Protein AF-A0A3M1FZX1-F1 (afdb_monomer_lite)

Secondary structure (DSSP, 8-state):
-------PPPPS---------EEEGGGTEEEETTEEEE----TT-EEETTT--TTS--EEES-----EEEE-HHHHTSPPP-SSEEEE--TT------TTSTT--

Sequence (105 aa):
MAMARGAAAAGPHEMGGWTAITVLGGQRRLIAGGLDIACAIGRGGLVDAAAKREGDGATPLGRFALRRVLARADRLGGLPASGLDVQAINAHDGWCDDPADAAYN

pLDDT: mean 82.86, std 20.62, range [27.41, 98.19]

Radius of gyration: 18.35 Å; chains: 1; bounding box: 32×63×38 Å

Structure (mmCIF, N/CA/C/O backbone):
data_AF-A0A3M1FZX1-F1
#
_entry.id   AF-A0A3M1FZX1-F1
#
loop_
_atom_site.group_PDB
_atom_site.id
_atom_site.type_symbol
_atom_site.label_atom_id
_atom_site.label_alt_id
_atom_site.label_comp_id
_atom_site.label_asym_id
_atom_site.label_entity_id
_atom_site.label_seq_id
_atom_site.pdbx_PDB_ins_code
_atom_site.Cartn_x
_atom_site.Cartn_y
_atom_site.Cartn_z
_atom_site.occupancy
_atom_site.B_iso_or_equiv
_atom_site.auth_seq_id
_atom_site.auth_comp_id
_atom_site.auth_asym_id
_atom_site.auth_atom_id
_atom_site.pdbx_PDB_model_num
ATOM 1 N N . MET A 1 1 ? 0.071 41.081 13.780 1.00 33.75 1 MET A N 1
ATOM 2 C CA . MET A 1 1 ? -1.136 41.234 12.936 1.00 33.75 1 MET A CA 1
ATOM 3 C C . MET A 1 1 ? -0.787 40.610 11.590 1.00 33.75 1 MET A C 1
ATOM 5 O O . MET A 1 1 ? 0.133 41.109 10.972 1.00 33.75 1 MET A O 1
ATOM 9 N N . ALA A 1 2 ? -1.292 39.467 11.132 1.00 28.97 2 ALA A N 1
ATOM 10 C CA . ALA A 1 2 ? -2.445 38.632 11.462 1.00 28.97 2 ALA A CA 1
ATOM 11 C C . ALA A 1 2 ? -2.025 37.154 11.231 1.00 28.97 2 ALA A C 1
ATOM 13 O O . ALA A 1 2 ? -1.318 36.869 10.274 1.00 28.97 2 ALA A O 1
ATOM 14 N N . MET A 1 3 ? -2.205 36.273 12.217 1.00 29.83 3 MET A N 1
ATOM 15 C CA . MET A 1 3 ? -3.304 35.294 12.357 1.00 29.83 3 MET A CA 1
ATOM 16 C C . MET A 1 3 ? -2.847 33.876 11.981 1.00 29.83 3 MET A C 1
ATOM 18 O O . MET A 1 3 ? -2.548 33.565 10.832 1.00 29.83 3 MET A O 1
ATOM 22 N N . ALA A 1 4 ? -2.800 33.035 13.012 1.00 37.22 4 ALA A N 1
ATOM 23 C CA . ALA A 1 4 ? -2.563 31.605 12.960 1.00 37.22 4 ALA A CA 1
ATOM 24 C C . ALA A 1 4 ? -3.635 30.888 12.126 1.00 37.22 4 ALA A C 1
ATOM 26 O O . ALA A 1 4 ? -4.816 31.230 12.195 1.00 37.22 4 ALA A O 1
ATOM 27 N N . ARG A 1 5 ? -3.243 29.833 11.408 1.00 37.56 5 ARG A N 1
ATOM 28 C CA . ARG A 1 5 ? -4.179 28.785 10.994 1.00 37.56 5 ARG A CA 1
ATOM 29 C C . ARG A 1 5 ? -4.026 27.622 11.961 1.00 37.56 5 ARG A C 1
ATOM 31 O O . ARG A 1 5 ? -3.051 26.882 11.896 1.00 37.56 5 ARG A O 1
ATOM 38 N N . GLY A 1 6 ? -4.973 27.525 12.890 1.00 27.41 6 GLY A N 1
ATOM 39 C CA . GLY A 1 6 ? -5.125 26.360 13.745 1.00 27.41 6 GLY A CA 1
ATOM 40 C C . GLY A 1 6 ? -5.436 25.138 12.888 1.00 27.41 6 GLY A C 1
ATOM 41 O O . GLY A 1 6 ? -6.383 25.154 12.102 1.00 27.41 6 GLY A O 1
ATOM 42 N N . ALA A 1 7 ? -4.634 24.088 13.036 1.00 42.34 7 ALA A N 1
ATOM 43 C CA . ALA A 1 7 ? -5.064 22.752 12.674 1.00 42.34 7 ALA A CA 1
ATOM 44 C C . ALA A 1 7 ? -6.153 22.368 13.680 1.00 42.34 7 ALA A C 1
ATOM 46 O O . ALA A 1 7 ? -5.874 22.190 14.866 1.00 42.34 7 ALA A O 1
ATOM 47 N N . ALA A 1 8 ? -7.405 22.332 13.230 1.00 40.59 8 ALA A N 1
ATOM 48 C CA . ALA A 1 8 ? -8.478 21.774 14.032 1.00 40.59 8 ALA A CA 1
ATOM 49 C C . ALA A 1 8 ? -8.140 20.303 14.310 1.00 40.59 8 ALA A C 1
ATOM 51 O O . ALA A 1 8 ? -7.886 19.534 13.382 1.00 40.59 8 ALA A O 1
ATOM 52 N N . ALA A 1 9 ? -8.103 19.929 15.588 1.00 37.88 9 ALA A N 1
ATOM 53 C CA . ALA A 1 9 ? -8.045 18.534 15.986 1.00 37.88 9 ALA A CA 1
ATOM 54 C C . ALA A 1 9 ? -9.316 17.845 15.470 1.00 37.88 9 ALA A C 1
ATOM 56 O O . ALA A 1 9 ? -10.425 18.236 15.836 1.00 37.88 9 ALA A O 1
ATOM 57 N N . ALA A 1 10 ? -9.153 16.859 14.587 1.00 41.12 10 ALA A N 1
ATOM 58 C CA . ALA A 1 10 ? -10.260 16.040 14.118 1.00 41.12 10 ALA A CA 1
ATOM 59 C C . ALA A 1 10 ? -10.853 15.277 15.313 1.00 41.12 10 ALA A C 1
ATOM 61 O O . ALA A 1 10 ? -10.141 14.556 16.015 1.00 41.12 10 ALA A O 1
ATOM 62 N N . GLY A 1 11 ? -12.146 15.486 15.565 1.00 34.09 11 GLY A N 1
ATOM 63 C CA . GLY A 1 11 ? -12.900 14.747 16.573 1.00 34.09 11 GLY A CA 1
ATOM 64 C C . GLY A 1 11 ? -13.059 13.265 16.201 1.00 34.09 11 GLY A C 1
ATOM 65 O O . GLY A 1 11 ? -12.848 12.883 15.046 1.00 34.09 11 GLY A O 1
ATOM 66 N N . PRO A 1 12 ? -13.421 12.406 17.167 1.00 43.69 12 PRO A N 1
ATOM 67 C CA . PRO A 1 12 ? -13.569 10.980 16.924 1.00 43.69 12 PRO A CA 1
ATOM 68 C C . PRO A 1 12 ? -14.794 10.691 16.037 1.00 43.69 12 PRO A C 1
ATOM 70 O O . PRO A 1 12 ? -15.928 10.947 16.422 1.00 43.69 12 PRO A O 1
ATOM 73 N N . HIS A 1 13 ? -14.521 10.104 14.868 1.00 45.78 13 HIS A N 1
ATOM 74 C CA . HIS A 1 13 ? -15.439 9.357 13.999 1.00 45.78 13 HIS A CA 1
ATOM 75 C C . HIS A 1 13 ? -16.675 10.088 13.439 1.00 45.78 13 HIS A C 1
ATOM 77 O O . HIS A 1 13 ? -17.809 9.670 13.658 1.00 45.78 13 HIS A O 1
ATOM 83 N N . GLU A 1 14 ? -16.465 11.059 12.548 1.00 42.94 14 GLU A N 1
ATOM 84 C CA . GLU A 1 14 ? -17.397 11.223 11.425 1.00 42.94 14 GLU A CA 1
ATOM 85 C C . GLU A 1 14 ? -16.990 10.256 10.304 1.00 42.94 14 GLU A C 1
ATOM 87 O O . GLU A 1 14 ? -15.937 10.404 9.681 1.00 42.94 14 GLU A O 1
ATOM 92 N N . MET A 1 15 ? -17.817 9.240 10.036 1.00 47.78 15 MET A N 1
ATOM 93 C CA . MET A 1 15 ? -17.689 8.344 8.876 1.00 47.78 15 MET A CA 1
ATOM 94 C C . MET A 1 15 ? -18.081 9.066 7.570 1.00 47.78 15 MET A C 1
ATOM 96 O O . MET A 1 15 ? -18.949 8.625 6.820 1.00 47.78 15 MET A O 1
ATOM 100 N N . GLY A 1 16 ? -17.464 10.217 7.306 1.00 43.44 16 GLY A N 1
ATOM 101 C CA . GLY A 1 16 ? -17.668 11.012 6.103 1.00 43.44 16 GLY A CA 1
ATOM 102 C C . GLY A 1 16 ? -16.757 10.562 4.961 1.00 43.44 16 GLY A C 1
ATOM 103 O O . GLY A 1 16 ? -15.587 10.913 4.930 1.00 43.44 16 GLY A O 1
ATOM 104 N N . GLY A 1 17 ? -17.301 9.803 4.008 1.00 53.16 17 GLY A N 1
ATOM 105 C CA . GLY A 1 17 ? -17.032 9.969 2.569 1.00 53.16 17 GLY A CA 1
ATOM 106 C C . GLY A 1 17 ? -15.608 9.830 2.004 1.00 53.16 17 GLY A C 1
ATOM 107 O O . GLY A 1 17 ? -15.376 10.315 0.898 1.00 53.16 17 GLY A O 1
ATOM 108 N N . TRP A 1 18 ? -14.648 9.191 2.673 1.00 60.62 18 TRP A N 1
ATOM 109 C C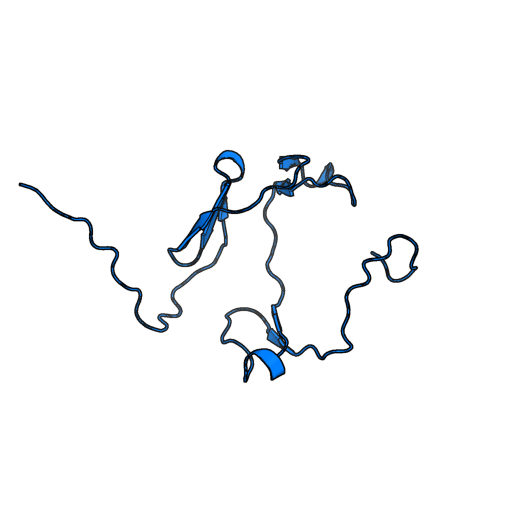A . TRP A 1 18 ? -13.327 8.957 2.068 1.00 60.62 18 TRP A CA 1
ATOM 110 C C . TRP A 1 18 ? -13.398 7.830 1.034 1.00 60.62 18 TRP A C 1
ATOM 112 O O . TRP A 1 18 ? -13.389 6.653 1.382 1.00 60.62 18 TRP A O 1
ATOM 122 N N . THR A 1 19 ? -13.466 8.180 -0.250 1.00 66.38 19 THR A N 1
ATOM 123 C CA . THR A 1 19 ? -13.527 7.203 -1.353 1.00 66.38 19 THR A CA 1
ATOM 124 C C . THR A 1 19 ? -12.158 6.861 -1.943 1.00 66.38 19 THR A C 1
ATOM 126 O O . THR A 1 19 ? -12.054 5.908 -2.714 1.00 66.38 19 THR A O 1
ATOM 129 N N . ALA A 1 20 ? -11.102 7.612 -1.603 1.00 83.19 20 ALA A N 1
ATOM 130 C CA . ALA A 1 20 ? -9.780 7.433 -2.197 1.00 83.19 20 ALA A CA 1
ATOM 131 C C . ALA A 1 20 ? -8.622 7.810 -1.260 1.00 83.19 20 ALA A C 1
ATOM 133 O O . ALA A 1 20 ? -8.700 8.762 -0.485 1.00 83.19 20 ALA A O 1
ATOM 134 N N . ILE A 1 21 ? -7.513 7.084 -1.421 1.00 92.19 21 ILE A N 1
ATOM 135 C CA . ILE A 1 21 ? -6.173 7.458 -0.960 1.00 92.19 21 ILE A CA 1
ATOM 136 C C . ILE A 1 21 ? -5.410 7.941 -2.193 1.00 92.19 21 ILE A C 1
ATOM 138 O O . ILE A 1 21 ? -5.360 7.231 -3.198 1.00 92.19 21 ILE A O 1
ATOM 142 N N . THR A 1 22 ? -4.819 9.132 -2.130 1.00 95.69 22 THR A N 1
ATOM 143 C CA . THR A 1 22 ? -4.035 9.688 -3.241 1.00 95.69 22 THR A CA 1
ATOM 144 C C . THR A 1 22 ? -2.562 9.726 -2.880 1.00 95.69 22 THR A C 1
ATOM 146 O O . THR A 1 22 ? -2.188 10.265 -1.842 1.00 95.69 22 THR A O 1
ATOM 149 N N . VAL A 1 23 ? -1.715 9.200 -3.764 1.00 97.31 23 VAL A N 1
ATOM 150 C CA . VAL A 1 23 ? -0.260 9.326 -3.652 1.00 97.31 23 VAL A CA 1
ATOM 151 C C . VAL A 1 23 ? 0.232 10.299 -4.713 1.00 97.31 23 VAL A C 1
ATOM 153 O O . VAL A 1 23 ? 0.152 10.041 -5.913 1.00 97.31 23 VAL A O 1
ATOM 156 N N . LEU A 1 24 ? 0.762 11.426 -4.255 1.00 96.94 24 LEU A N 1
ATOM 157 C CA . LEU A 1 24 ? 1.428 12.422 -5.078 1.00 96.94 24 LEU A CA 1
ATOM 158 C C . LEU A 1 24 ? 2.903 12.031 -5.197 1.00 96.94 24 LEU A C 1
ATOM 160 O O . LEU A 1 24 ? 3.754 12.469 -4.422 1.00 96.94 24 LEU A O 1
ATOM 164 N N . GLY A 1 25 ? 3.189 11.120 -6.131 1.00 95.44 25 GLY A N 1
ATOM 165 C CA . GLY A 1 25 ? 4.476 10.424 -6.207 1.00 95.44 25 GLY A CA 1
ATOM 166 C C . GLY A 1 25 ? 5.687 11.350 -6.362 1.00 95.44 25 GLY A C 1
ATOM 167 O O . GLY A 1 25 ? 6.677 11.183 -5.654 1.00 95.44 25 GLY A O 1
ATOM 168 N N . GLY A 1 26 ? 5.597 12.372 -7.222 1.00 95.25 26 GLY A N 1
ATOM 169 C CA . GLY A 1 26 ? 6.678 13.351 -7.407 1.00 95.25 26 GLY A CA 1
ATOM 170 C C . GLY A 1 26 ? 6.981 14.162 -6.143 1.00 95.25 26 GLY A C 1
ATOM 171 O O . GLY A 1 26 ? 8.120 14.559 -5.911 1.00 95.25 26 GLY A O 1
ATOM 172 N N . GLN A 1 27 ? 5.970 14.357 -5.297 1.00 97.50 27 GLN A N 1
ATOM 173 C CA . GLN A 1 27 ? 6.056 15.090 -4.038 1.00 97.50 27 GLN A CA 1
ATOM 174 C C . GLN A 1 27 ? 6.355 14.173 -2.844 1.00 97.50 27 GLN A C 1
ATOM 176 O O . GLN A 1 27 ? 6.656 14.677 -1.765 1.00 97.50 27 GLN A O 1
ATOM 181 N N . ARG A 1 28 ? 6.286 12.844 -3.018 1.00 97.44 28 ARG A N 1
ATOM 182 C CA . ARG A 1 28 ? 6.411 11.850 -1.938 1.00 97.44 28 ARG A CA 1
ATOM 183 C C . ARG A 1 28 ? 5.428 12.116 -0.792 1.00 97.44 28 ARG A C 1
ATOM 185 O O . ARG A 1 28 ? 5.788 12.098 0.387 1.00 97.44 28 ARG A O 1
ATOM 192 N N . ARG A 1 29 ? 4.174 12.401 -1.159 1.00 98.00 29 ARG A N 1
ATOM 193 C CA . ARG A 1 29 ? 3.076 12.673 -0.222 1.00 98.00 29 ARG A CA 1
ATOM 194 C C . ARG A 1 29 ? 1.925 11.693 -0.409 1.00 98.00 29 ARG A C 1
ATOM 196 O O . ARG A 1 29 ? 1.581 11.352 -1.541 1.00 98.00 29 ARG A O 1
ATOM 203 N N . LEU A 1 30 ? 1.320 11.278 0.700 1.00 96.94 30 LEU A N 1
ATOM 204 C CA . LEU A 1 30 ? 0.070 10.523 0.748 1.00 96.94 30 LEU A CA 1
ATOM 205 C C . LEU A 1 30 ? -1.012 11.395 1.381 1.00 96.94 30 LEU A C 1
ATOM 207 O O . LEU A 1 30 ? -0.819 11.923 2.475 1.00 96.94 30 LEU A O 1
ATOM 211 N N . ILE A 1 31 ? -2.149 11.494 0.696 1.00 95.50 31 ILE A N 1
ATOM 212 C CA . ILE A 1 31 ? -3.314 12.272 1.109 1.00 95.50 31 ILE A CA 1
ATOM 213 C C . ILE A 1 31 ? -4.504 11.329 1.293 1.00 95.50 31 ILE A C 1
ATOM 215 O O . ILE A 1 31 ? -4.909 10.639 0.352 1.00 95.50 31 ILE A O 1
ATOM 219 N N . ALA A 1 32 ? -5.063 11.302 2.499 1.00 91.44 32 ALA A N 1
ATOM 220 C CA . ALA A 1 32 ? -6.233 10.502 2.861 1.00 91.44 32 ALA A CA 1
ATOM 221 C C . ALA A 1 32 ? -6.814 11.016 4.174 1.00 91.44 32 ALA A C 1
ATOM 223 O O . ALA A 1 32 ? -6.057 11.361 5.067 1.00 91.44 32 ALA A O 1
ATOM 224 N N . GLY A 1 33 ? -8.127 11.038 4.372 1.00 84.25 33 GLY A N 1
ATOM 225 C CA . GLY A 1 33 ? -8.645 11.343 5.712 1.00 84.25 33 GLY A CA 1
ATOM 226 C C . GLY A 1 33 ? -8.441 12.789 6.193 1.00 84.25 33 GLY A C 1
ATOM 227 O O . GLY A 1 33 ? -8.634 13.050 7.372 1.00 84.25 33 GLY A O 1
ATOM 228 N N . GLY A 1 34 ? -7.976 13.712 5.339 1.00 86.50 34 GLY A N 1
ATOM 229 C CA . GLY A 1 34 ? -7.493 15.036 5.751 1.00 86.50 34 GLY A CA 1
ATOM 230 C C . GLY A 1 34 ? -6.055 14.989 6.276 1.00 86.50 34 GLY A C 1
ATOM 231 O O . GLY A 1 34 ? -5.476 16.025 6.592 1.00 86.50 34 GLY A O 1
ATOM 232 N N . LEU A 1 35 ? -5.463 13.794 6.321 1.00 91.19 35 LEU A N 1
ATOM 233 C CA . LEU A 1 35 ? -4.043 13.583 6.520 1.00 91.19 35 LEU A CA 1
ATOM 234 C C . LEU A 1 35 ? -3.312 13.921 5.228 1.00 91.19 35 LEU A C 1
ATOM 236 O O . LEU A 1 35 ? -3.724 13.529 4.135 1.00 91.19 35 LEU A O 1
ATOM 240 N N . ASP A 1 36 ? -2.190 14.601 5.395 1.00 95.56 36 ASP A N 1
ATOM 241 C CA . ASP A 1 36 ? -1.181 14.786 4.370 1.00 95.56 36 ASP A CA 1
ATOM 242 C C . ASP A 1 36 ? 0.169 14.444 5.005 1.00 95.56 36 ASP A C 1
ATOM 244 O O . ASP A 1 36 ? 0.676 15.160 5.877 1.00 95.56 36 ASP A O 1
ATOM 248 N N . ILE A 1 37 ? 0.725 13.299 4.618 1.00 97.44 37 ILE A N 1
ATOM 249 C CA . ILE A 1 37 ? 1.899 12.708 5.266 1.00 97.44 37 ILE A CA 1
ATOM 250 C C . ILE A 1 37 ? 2.978 12.366 4.246 1.00 97.44 37 ILE A C 1
ATOM 252 O O . ILE A 1 37 ? 2.705 12.117 3.073 1.00 97.44 37 ILE A O 1
ATOM 256 N N . ALA A 1 38 ? 4.235 12.374 4.695 1.00 98.19 38 ALA A N 1
ATOM 257 C CA . ALA A 1 38 ? 5.345 11.931 3.864 1.00 98.19 38 ALA A CA 1
ATOM 258 C C . ALA A 1 38 ? 5.206 10.427 3.604 1.00 98.19 38 ALA A C 1
ATOM 260 O O . ALA A 1 38 ? 4.846 9.673 4.507 1.00 98.19 38 ALA A O 1
ATOM 261 N N . CYS A 1 39 ? 5.497 9.993 2.382 1.00 97.25 39 CYS A N 1
ATOM 262 C CA . CYS A 1 39 ? 5.487 8.583 2.017 1.00 97.25 39 CYS A CA 1
ATOM 263 C C . CYS A 1 39 ? 6.761 8.199 1.263 1.00 97.25 39 CYS A C 1
ATOM 265 O O . CYS A 1 39 ? 7.427 9.030 0.644 1.00 97.25 39 CYS A O 1
ATOM 267 N N . ALA A 1 40 ? 7.110 6.918 1.320 1.00 97.69 40 ALA A N 1
ATOM 268 C CA . ALA A 1 40 ? 8.186 6.381 0.506 1.00 97.69 40 ALA A CA 1
ATOM 269 C C . ALA A 1 40 ? 7.681 6.100 -0.915 1.00 97.69 40 ALA A C 1
ATOM 271 O O . ALA A 1 40 ? 6.561 5.632 -1.110 1.00 97.69 40 ALA A O 1
ATOM 272 N N . ILE A 1 41 ? 8.548 6.343 -1.894 1.00 97.88 41 ILE A N 1
ATOM 273 C CA . ILE A 1 41 ? 8.403 5.848 -3.264 1.00 97.88 41 ILE A CA 1
ATOM 274 C C . ILE A 1 41 ? 9.524 4.845 -3.483 1.00 97.88 41 ILE A C 1
ATOM 276 O O . ILE A 1 41 ? 10.636 5.051 -2.987 1.00 97.88 41 ILE A O 1
ATOM 280 N N . GLY A 1 42 ? 9.220 3.762 -4.195 1.00 96.25 42 GLY A N 1
ATOM 281 C CA . GLY A 1 42 ? 10.184 2.717 -4.495 1.00 96.25 42 GLY A CA 1
ATOM 282 C C . GLY A 1 42 ? 11.475 3.285 -5.095 1.00 96.25 42 GLY A C 1
ATOM 283 O O . GLY A 1 42 ? 11.454 4.274 -5.831 1.00 96.25 42 GLY A O 1
ATOM 284 N N . ARG A 1 43 ? 12.618 2.664 -4.783 1.00 96.81 43 ARG A N 1
ATOM 285 C CA . ARG A 1 43 ? 13.943 3.084 -5.279 1.00 96.81 43 ARG A CA 1
ATOM 286 C C . ARG A 1 43 ? 14.042 3.112 -6.810 1.00 96.81 43 ARG A C 1
ATOM 288 O O . ARG A 1 43 ? 14.823 3.891 -7.342 1.00 96.81 43 ARG A O 1
ATOM 295 N N . GLY A 1 44 ? 13.243 2.290 -7.496 1.00 96.62 44 GLY A N 1
ATOM 296 C CA . GLY A 1 44 ? 13.103 2.264 -8.956 1.00 96.62 44 GLY A CA 1
ATOM 297 C C . GLY A 1 44 ? 12.230 3.394 -9.516 1.00 96.62 44 GLY A C 1
ATOM 298 O O . GLY A 1 44 ? 12.024 3.469 -10.721 1.00 96.62 44 GLY A O 1
ATOM 299 N N . GLY A 1 45 ? 11.718 4.282 -8.659 1.00 97.62 45 GLY A N 1
ATOM 300 C CA . GLY A 1 45 ? 10.886 5.413 -9.046 1.00 97.62 45 GLY A CA 1
ATOM 301 C C . GLY A 1 45 ? 9.436 5.034 -9.337 1.00 97.62 45 GLY A C 1
ATOM 302 O O . GLY A 1 45 ? 8.924 4.020 -8.862 1.00 97.62 45 GLY A O 1
ATOM 303 N N . LEU A 1 46 ? 8.763 5.903 -10.090 1.00 98.12 46 LEU A N 1
ATOM 304 C CA . LEU A 1 46 ? 7.397 5.704 -10.567 1.00 98.12 46 LEU A CA 1
ATOM 305 C C . LEU A 1 46 ? 7.450 5.114 -11.975 1.00 98.12 46 LEU A C 1
ATOM 307 O O . LEU A 1 46 ? 8.137 5.661 -12.835 1.00 98.12 46 LEU A O 1
ATOM 311 N N . VAL A 1 47 ? 6.711 4.035 -12.212 1.00 98.19 47 VAL A N 1
ATOM 312 C CA . VAL A 1 47 ? 6.634 3.372 -13.524 1.00 98.19 47 VAL A CA 1
ATOM 313 C C . VAL A 1 47 ? 5.184 3.161 -13.927 1.00 98.19 47 VAL A C 1
ATOM 315 O O . VAL A 1 47 ? 4.312 3.053 -13.065 1.00 98.19 47 VAL A O 1
ATOM 318 N N . ASP A 1 48 ? 4.911 3.059 -15.225 1.00 98.19 48 ASP A N 1
ATOM 319 C CA . ASP A 1 48 ? 3.616 2.565 -15.690 1.00 98.19 48 ASP A CA 1
ATOM 320 C C . ASP A 1 48 ? 3.329 1.178 -15.102 1.00 98.19 48 ASP A C 1
ATOM 322 O O . ASP A 1 48 ? 4.209 0.315 -15.060 1.00 98.19 48 ASP A O 1
ATOM 326 N N . ALA A 1 49 ? 2.086 0.933 -14.672 1.00 96.88 49 ALA A N 1
ATOM 327 C CA . ALA A 1 49 ? 1.708 -0.343 -14.059 1.00 96.88 49 ALA A CA 1
ATOM 328 C C . ALA A 1 49 ? 2.017 -1.556 -14.955 1.00 96.88 49 ALA A C 1
ATOM 330 O O . ALA A 1 49 ? 2.396 -2.607 -14.448 1.00 96.88 49 ALA A O 1
ATOM 331 N N . ALA A 1 50 ? 1.922 -1.405 -16.280 1.00 97.38 50 ALA A N 1
ATOM 332 C CA . ALA A 1 50 ? 2.259 -2.460 -17.240 1.00 97.38 50 ALA A CA 1
ATOM 333 C C 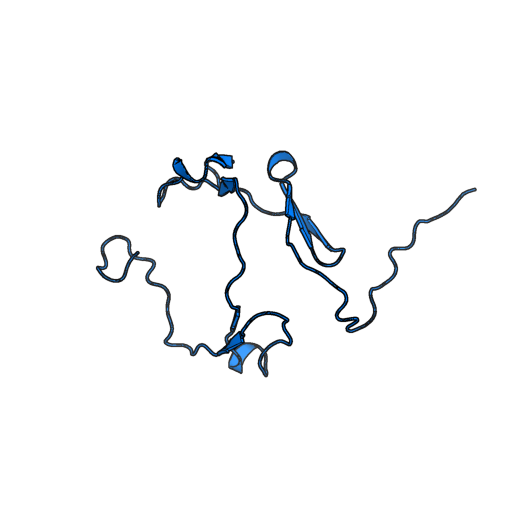. ALA A 1 50 ? 3.766 -2.790 -17.290 1.00 97.38 50 ALA A C 1
ATOM 335 O O . ALA A 1 50 ? 4.150 -3.908 -17.652 1.00 97.38 50 ALA A O 1
ATOM 336 N N . ALA A 1 51 ? 4.620 -1.831 -16.925 1.00 97.50 51 ALA A N 1
ATOM 337 C CA . ALA A 1 51 ? 6.071 -1.988 -16.883 1.00 97.50 51 ALA A CA 1
ATOM 338 C C . ALA A 1 51 ? 6.574 -2.528 -15.535 1.00 97.50 51 ALA A C 1
ATOM 340 O O . ALA A 1 51 ? 7.676 -3.067 -15.484 1.00 97.50 51 ALA A O 1
ATOM 341 N N . LYS A 1 52 ? 5.773 -2.426 -14.464 1.00 96.44 52 LYS A N 1
ATOM 342 C CA . LYS A 1 52 ? 6.117 -2.953 -13.138 1.00 96.44 52 LYS A CA 1
ATOM 343 C C . LYS A 1 52 ? 6.417 -4.454 -13.211 1.00 96.44 52 LYS A C 1
ATOM 345 O O . LYS A 1 52 ? 5.672 -5.231 -13.818 1.00 96.44 52 LYS A O 1
ATOM 350 N N . ARG A 1 53 ? 7.504 -4.862 -12.564 1.00 94.25 53 ARG A N 1
ATOM 351 C CA . ARG A 1 53 ? 7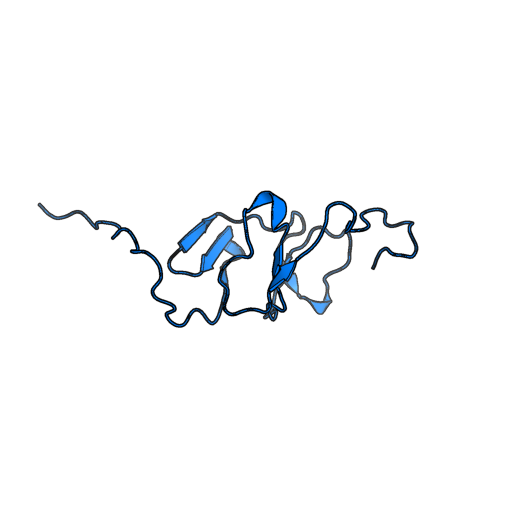.917 -6.258 -12.369 1.00 94.25 53 ARG A CA 1
ATOM 352 C C . ARG A 1 53 ? 8.248 -6.503 -10.909 1.00 94.25 53 ARG A C 1
ATOM 354 O O . ARG A 1 53 ? 8.584 -5.577 -10.176 1.00 94.25 53 ARG A O 1
ATOM 361 N N . GLU A 1 54 ? 8.125 -7.733 -10.444 1.00 89.75 54 GLU A N 1
ATOM 362 C CA . GLU A 1 54 ? 8.593 -8.070 -9.103 1.00 89.75 54 GLU A CA 1
ATOM 363 C C . GLU A 1 54 ? 10.106 -7.829 -8.972 1.00 89.75 54 GLU A C 1
ATOM 365 O O . GLU A 1 54 ? 10.854 -7.956 -9.939 1.00 89.75 54 GLU A O 1
ATOM 370 N N . GLY A 1 55 ? 10.550 -7.365 -7.802 1.00 89.50 55 GLY A N 1
ATOM 371 C CA . GLY A 1 55 ? 11.964 -7.070 -7.534 1.00 89.50 55 GLY A CA 1
ATOM 372 C C . GLY A 1 55 ? 12.528 -5.765 -8.126 1.00 89.50 55 GLY A C 1
ATOM 373 O O . GLY A 1 55 ? 13.570 -5.301 -7.658 1.00 89.50 55 GLY A O 1
ATOM 374 N N . ASP A 1 56 ? 11.846 -5.104 -9.071 1.00 94.88 56 ASP A N 1
ATOM 375 C CA . ASP A 1 56 ? 12.331 -3.849 -9.689 1.00 94.88 56 ASP A CA 1
ATOM 376 C C . ASP A 1 56 ? 12.422 -2.658 -8.707 1.00 94.88 56 ASP A C 1
ATOM 378 O O . ASP A 1 56 ? 13.070 -1.644 -8.972 1.00 94.88 56 ASP A O 1
ATOM 382 N N . GLY A 1 57 ? 11.784 -2.784 -7.541 1.00 95.50 57 GLY A N 1
ATOM 383 C CA . GLY A 1 57 ? 11.729 -1.755 -6.513 1.00 95.50 57 GLY A CA 1
ATOM 384 C C . GLY A 1 57 ? 11.010 -0.473 -6.940 1.00 95.50 57 GLY A C 1
ATOM 385 O O . GLY A 1 57 ? 11.249 0.553 -6.309 1.00 95.50 57 GLY A O 1
ATOM 386 N N . ALA A 1 58 ? 10.181 -0.490 -7.984 1.00 97.75 58 ALA A N 1
ATOM 387 C CA . ALA A 1 58 ? 9.408 0.657 -8.454 1.00 97.75 58 ALA A CA 1
ATOM 388 C C . ALA A 1 58 ? 8.006 0.720 -7.820 1.00 97.75 58 ALA A C 1
ATOM 390 O O . ALA A 1 58 ? 7.482 -0.269 -7.309 1.00 97.75 58 ALA A O 1
ATOM 391 N N . THR A 1 59 ? 7.369 1.888 -7.866 1.00 97.31 59 THR A N 1
ATOM 392 C CA . THR A 1 59 ? 5.966 2.087 -7.476 1.00 97.31 59 THR A CA 1
ATOM 393 C C . THR A 1 59 ? 5.117 2.25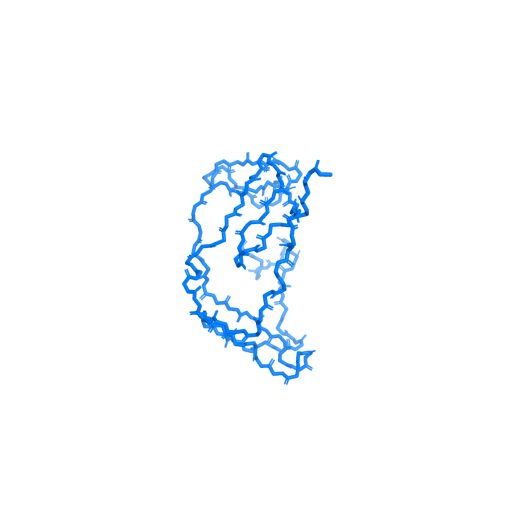3 -8.742 1.00 97.31 59 THR A C 1
ATOM 395 O O . THR A 1 59 ? 5.378 3.176 -9.518 1.00 97.31 59 THR A O 1
ATOM 398 N N . PRO A 1 60 ? 4.112 1.391 -8.988 1.00 97.81 60 PRO A N 1
ATOM 399 C CA . PRO A 1 60 ? 3.301 1.480 -10.194 1.00 97.81 60 PRO A CA 1
ATOM 400 C C . PRO A 1 60 ? 2.337 2.671 -10.125 1.00 97.81 60 PRO A C 1
ATOM 402 O O . PRO A 1 60 ? 1.632 2.872 -9.135 1.00 97.81 60 PRO A O 1
ATOM 405 N N . LEU A 1 61 ? 2.280 3.448 -11.201 1.00 98.12 61 LEU A N 1
ATOM 406 C CA . LEU A 1 61 ? 1.279 4.483 -11.419 1.00 98.12 61 LEU A CA 1
ATOM 407 C C . LEU A 1 61 ? -0.056 3.838 -11.787 1.00 98.12 61 LEU A C 1
ATOM 409 O O . LEU A 1 61 ? -0.109 2.919 -12.602 1.00 98.12 61 LEU A O 1
ATOM 413 N N . GLY A 1 62 ? -1.150 4.339 -11.218 1.00 96.00 62 GLY A N 1
ATOM 414 C CA . GLY A 1 62 ? -2.482 3.870 -11.576 1.00 96.00 62 GLY A CA 1
ATOM 415 C C . GLY A 1 62 ? -3.532 4.125 -10.507 1.00 96.00 62 GLY A C 1
ATOM 416 O O . GLY A 1 62 ? -3.297 4.802 -9.507 1.00 96.00 62 GLY A O 1
ATOM 417 N N . ARG A 1 63 ? -4.716 3.562 -10.745 1.00 95.75 63 ARG A N 1
ATOM 418 C CA . ARG A 1 63 ? -5.818 3.509 -9.784 1.00 95.75 63 ARG A CA 1
ATOM 419 C C . ARG A 1 63 ? -5.999 2.066 -9.349 1.00 95.75 63 ARG A C 1
ATOM 421 O O . ARG A 1 63 ? -6.292 1.207 -10.176 1.00 95.75 63 ARG A O 1
ATOM 428 N N . PHE A 1 64 ? -5.842 1.820 -8.056 1.00 93.94 64 PHE A N 1
ATOM 429 C CA . PHE A 1 64 ? -5.916 0.487 -7.472 1.00 93.94 64 PHE A CA 1
ATOM 430 C C . PHE A 1 64 ? -7.057 0.442 -6.461 1.00 93.94 64 PHE A C 1
ATOM 432 O O . PHE A 1 64 ? -7.210 1.352 -5.647 1.00 93.94 64 PHE A O 1
ATOM 439 N N . ALA A 1 65 ? -7.870 -0.610 -6.522 1.00 92.31 65 ALA A N 1
ATOM 440 C CA . ALA A 1 65 ? -8.945 -0.813 -5.562 1.00 92.31 65 ALA A CA 1
ATOM 441 C C . ALA A 1 65 ? -8.376 -1.358 -4.247 1.00 92.31 65 ALA A C 1
ATOM 443 O O . ALA A 1 65 ? -7.716 -2.400 -4.245 1.00 92.31 65 ALA A O 1
ATOM 444 N N . LEU A 1 66 ? -8.684 -0.698 -3.131 1.00 90.19 66 LEU A N 1
ATOM 445 C CA . LEU A 1 66 ? -8.491 -1.286 -1.807 1.00 90.19 66 LEU A CA 1
ATOM 446 C C . LEU A 1 66 ? -9.521 -2.403 -1.628 1.00 90.19 66 LEU A C 1
ATOM 448 O O . LEU A 1 66 ? -10.706 -2.201 -1.885 1.00 90.19 66 LEU A O 1
ATOM 452 N N . ARG A 1 67 ? -9.065 -3.599 -1.253 1.00 91.25 67 ARG A N 1
ATOM 453 C CA . ARG A 1 67 ? -9.910 -4.804 -1.256 1.00 91.25 67 ARG A 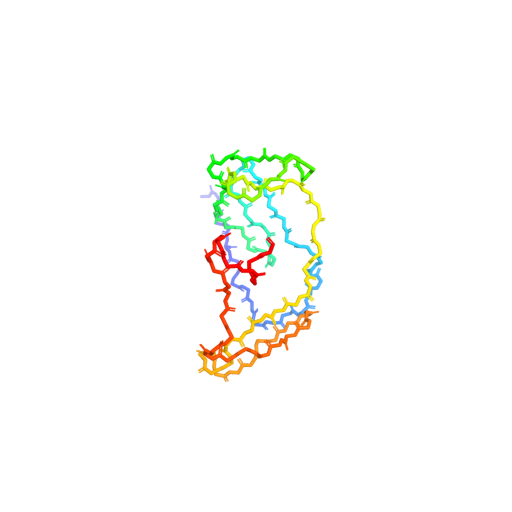CA 1
ATOM 454 C C . ARG A 1 67 ? -10.439 -5.151 0.125 1.00 91.25 67 ARG A C 1
ATOM 456 O O . ARG A 1 67 ? -11.642 -5.277 0.302 1.00 91.25 67 ARG A O 1
ATOM 463 N N . ARG A 1 68 ? -9.532 -5.335 1.079 1.00 93.44 68 ARG A N 1
ATOM 464 C CA . ARG A 1 68 ? -9.832 -5.724 2.456 1.00 93.44 68 ARG A CA 1
ATOM 465 C C . ARG A 1 68 ? -8.694 -5.315 3.375 1.00 93.44 68 ARG A C 1
ATOM 467 O O . ARG A 1 68 ? -7.584 -5.059 2.907 1.00 93.44 68 ARG A O 1
ATOM 474 N N . VAL A 1 69 ? -8.972 -5.296 4.666 1.00 93.81 69 VAL A N 1
ATOM 475 C CA . VAL A 1 69 ? -7.987 -5.131 5.731 1.00 93.81 69 VAL A CA 1
ATOM 476 C C . VAL A 1 69 ? -7.732 -6.499 6.353 1.00 93.81 69 VAL A C 1
ATOM 478 O O . VAL A 1 69 ? -8.670 -7.159 6.788 1.00 93.81 69 VAL A O 1
ATOM 481 N N . LEU A 1 70 ? -6.470 -6.921 6.408 1.00 94.06 70 LEU A N 1
ATOM 482 C CA . LEU A 1 70 ? -6.046 -8.098 7.169 1.00 94.06 70 LEU A CA 1
ATOM 483 C C . LEU A 1 70 ? -5.454 -7.616 8.496 1.00 94.06 70 LEU A C 1
ATOM 485 O O . LEU A 1 70 ? -4.493 -6.846 8.488 1.00 94.06 70 LEU A O 1
ATOM 489 N N . ALA A 1 71 ? -6.040 -8.009 9.628 1.00 94.31 71 ALA A N 1
ATOM 490 C CA . ALA A 1 71 ? -5.686 -7.451 10.934 1.00 94.31 71 ALA A CA 1
ATOM 491 C C . ALA A 1 71 ? -5.388 -8.523 11.992 1.00 94.31 71 ALA A C 1
ATOM 493 O O . ALA A 1 71 ? -6.153 -9.465 12.191 1.00 94.31 71 ALA A O 1
ATOM 494 N N . ARG A 1 72 ? -4.294 -8.325 12.736 1.00 94.38 72 ARG A N 1
ATOM 495 C CA . ARG A 1 72 ? -3.966 -9.071 13.961 1.00 94.38 72 ARG A CA 1
ATOM 496 C C . ARG A 1 72 ? -4.800 -8.535 15.127 1.00 94.38 72 ARG A C 1
ATOM 498 O O . ARG A 1 72 ? -4.345 -7.660 15.865 1.00 94.38 72 ARG A O 1
ATOM 505 N N . ALA A 1 73 ? -6.032 -9.029 15.263 1.00 93.19 73 ALA A N 1
ATOM 506 C CA . ALA A 1 73 ? -6.979 -8.576 16.289 1.00 93.19 73 ALA A CA 1
ATOM 507 C C . ALA A 1 73 ? -6.412 -8.706 17.712 1.00 93.19 73 ALA A C 1
ATOM 509 O O . ALA A 1 73 ? -6.637 -7.846 18.558 1.00 93.19 73 ALA A O 1
ATOM 510 N N . ASP A 1 74 ? -5.616 -9.743 17.953 1.00 92.12 74 ASP A N 1
ATOM 511 C CA . ASP A 1 74 ? -4.935 -10.004 19.219 1.00 92.12 74 ASP A CA 1
ATOM 512 C C . ASP A 1 74 ? -3.859 -8.956 19.565 1.00 92.12 74 ASP A C 1
ATOM 514 O O . ASP A 1 74 ? -3.594 -8.725 20.740 1.00 92.12 74 ASP A O 1
ATOM 518 N N . ARG A 1 75 ? -3.270 -8.276 18.567 1.00 93.75 75 ARG A N 1
ATOM 519 C CA . ARG A 1 75 ? -2.332 -7.156 18.786 1.00 93.75 75 ARG A CA 1
ATOM 520 C C . ARG A 1 75 ? -3.035 -5.813 18.962 1.00 93.75 75 ARG A C 1
ATOM 522 O O . ARG A 1 75 ? -2.468 -4.908 19.563 1.00 93.75 75 ARG A O 1
ATOM 529 N N . LEU A 1 76 ? -4.234 -5.674 18.399 1.00 92.75 76 LEU A N 1
ATOM 530 C CA . LEU A 1 76 ? -5.006 -4.430 18.400 1.00 92.75 76 LEU A CA 1
ATOM 531 C C . LEU A 1 76 ? -6.064 -4.374 19.515 1.00 92.75 76 LEU A C 1
ATOM 533 O O . LEU A 1 76 ? -6.603 -3.303 19.777 1.00 92.75 76 LEU A O 1
ATOM 537 N N . GLY A 1 77 ? -6.374 -5.502 20.165 1.00 92.06 77 GLY A N 1
ATOM 538 C CA . GLY A 1 77 ? -7.470 -5.610 21.137 1.00 92.06 77 GLY A CA 1
ATOM 539 C C . GLY A 1 77 ? -8.864 -5.692 20.497 1.00 92.06 77 GLY A C 1
ATOM 540 O O . GLY A 1 77 ? -9.862 -5.466 21.175 1.00 92.06 77 GLY A O 1
ATOM 541 N N . GLY A 1 78 ? -8.943 -5.995 19.198 1.00 92.19 78 GLY A N 1
ATOM 542 C CA . GLY A 1 78 ? -10.177 -6.034 18.411 1.00 92.19 78 GLY A CA 1
ATOM 543 C C . GLY A 1 78 ? -9.931 -5.767 16.924 1.00 92.19 78 GLY A C 1
ATOM 544 O O . GLY A 1 78 ? -8.806 -5.487 16.508 1.00 92.19 78 GLY A O 1
ATOM 545 N N . LEU A 1 79 ? -10.983 -5.865 16.106 1.00 92.62 79 LEU A N 1
ATOM 546 C CA . LEU A 1 79 ? -10.912 -5.479 14.695 1.00 92.62 79 LEU A CA 1
ATOM 547 C C . LEU A 1 79 ? -11.184 -3.977 14.531 1.00 92.62 79 LEU A C 1
ATOM 549 O O . LEU A 1 79 ? -12.098 -3.455 15.173 1.00 92.62 79 LEU A O 1
ATOM 553 N N . PRO A 1 80 ? -10.421 -3.273 13.677 1.00 90.44 80 PRO A N 1
ATOM 554 C CA . PRO A 1 80 ? -10.654 -1.859 13.425 1.00 90.44 80 PRO A CA 1
ATOM 555 C C . PRO A 1 80 ? -12.001 -1.638 12.734 1.00 90.44 80 PRO A C 1
ATOM 557 O O . PRO A 1 80 ? -12.383 -2.385 11.833 1.00 90.44 80 PRO A O 1
ATOM 560 N N . ALA A 1 81 ? -12.686 -0.557 13.104 1.00 89.44 81 ALA A N 1
ATOM 561 C CA . ALA A 1 81 ? -13.822 -0.070 12.334 1.00 89.44 81 ALA A CA 1
ATOM 562 C C . ALA A 1 81 ? -13.332 0.424 10.964 1.00 89.44 81 ALA A C 1
ATOM 564 O O . ALA A 1 81 ? -12.430 1.259 10.882 1.00 89.44 81 ALA A O 1
ATOM 565 N N . SER A 1 82 ? -13.919 -0.098 9.889 1.00 87.50 82 SER A N 1
ATOM 566 C CA . SER A 1 82 ? -13.518 0.207 8.517 1.00 87.50 82 SER A CA 1
ATOM 567 C C . SER A 1 82 ? -14.718 0.159 7.576 1.00 87.50 82 SER A C 1
ATOM 569 O O . SER A 1 82 ? -15.660 -0.596 7.801 1.00 87.50 82 SER A O 1
ATOM 571 N N . GLY A 1 83 ? -14.665 0.947 6.499 1.00 86.56 83 GLY A N 1
ATOM 572 C CA . GLY A 1 83 ? -15.589 0.822 5.365 1.00 86.56 83 GLY A CA 1
ATOM 573 C C . GLY A 1 83 ? -15.215 -0.303 4.389 1.00 86.56 83 GLY A C 1
ATOM 574 O O . GLY A 1 83 ? -15.917 -0.515 3.405 1.00 86.56 83 GLY A O 1
ATOM 575 N N . LEU A 1 84 ? -14.099 -0.995 4.631 1.00 89.19 84 LEU A N 1
ATOM 576 C CA . LEU A 1 84 ? -13.663 -2.176 3.888 1.00 89.19 84 LEU A CA 1
ATOM 577 C C . LEU A 1 84 ? -13.977 -3.441 4.683 1.00 89.19 84 LEU A C 1
ATOM 579 O O . LEU A 1 84 ? -14.050 -3.396 5.909 1.00 89.19 84 LEU A O 1
ATOM 583 N N . ASP A 1 85 ? -14.065 -4.571 3.984 1.00 93.75 85 ASP A N 1
ATOM 584 C CA . ASP A 1 85 ? -14.079 -5.884 4.628 1.00 93.75 85 ASP A CA 1
ATOM 585 C C . ASP A 1 85 ? -12.823 -6.053 5.499 1.00 93.75 85 ASP A C 1
ATOM 587 O O . ASP A 1 85 ? -11.708 -5.755 5.054 1.00 93.75 85 ASP A O 1
ATOM 591 N N . VAL A 1 86 ? -13.003 -6.483 6.748 1.00 95.81 86 VAL A N 1
ATOM 592 C CA . VAL A 1 86 ? -11.917 -6.660 7.717 1.00 95.81 86 VAL A CA 1
ATOM 593 C C . VAL A 1 86 ? -11.865 -8.121 8.128 1.00 95.81 86 VAL A C 1
ATOM 595 O O . VAL A 1 86 ? -12.773 -8.630 8.780 1.00 95.81 86 VAL A O 1
ATOM 598 N N . GLN A 1 87 ? -10.762 -8.779 7.795 1.00 94.62 87 GLN A N 1
ATOM 599 C CA . GLN A 1 87 ? -10.527 -10.180 8.102 1.00 94.62 87 GLN A CA 1
ATOM 600 C C . GLN A 1 87 ? -9.441 -10.302 9.174 1.00 94.62 87 GLN A C 1
ATOM 602 O O . GLN A 1 87 ? -8.351 -9.735 9.057 1.00 94.62 87 GLN A O 1
ATOM 607 N N . ALA A 1 88 ? -9.739 -11.059 10.230 1.00 94.62 88 ALA A N 1
ATOM 608 C CA . ALA A 1 88 ? -8.750 -11.401 11.240 1.00 94.62 88 ALA A CA 1
ATOM 609 C C . ALA A 1 88 ? -7.704 -12.361 10.653 1.00 94.62 88 ALA A C 1
ATOM 611 O O . ALA A 1 88 ? -8.065 -13.336 9.995 1.00 94.62 88 ALA A O 1
ATOM 612 N N . ILE A 1 89 ? -6.429 -12.094 10.929 1.00 94.88 89 ILE A N 1
ATOM 613 C CA . ILE A 1 89 ? -5.316 -13.019 10.685 1.00 94.88 89 ILE A CA 1
ATOM 614 C C . ILE A 1 89 ? -4.678 -13.420 12.017 1.00 94.88 89 ILE A C 1
ATOM 616 O O . ILE A 1 89 ? -4.755 -12.677 13.000 1.00 94.88 89 ILE A O 1
ATOM 620 N N . ASN A 1 90 ? -4.058 -14.595 12.058 1.00 92.25 90 ASN A N 1
ATOM 621 C CA . ASN A 1 90 ? -3.384 -15.152 13.226 1.00 92.25 90 ASN A CA 1
ATOM 622 C C . ASN A 1 90 ? -1.847 -15.075 13.093 1.00 92.25 90 ASN A C 1
ATOM 624 O O . ASN A 1 90 ? -1.310 -14.468 12.171 1.00 92.25 90 ASN A O 1
ATOM 628 N N . ALA A 1 91 ? -1.109 -15.618 14.067 1.00 91.00 91 ALA A N 1
ATOM 629 C CA . ALA A 1 91 ? 0.355 -15.541 14.087 1.00 91.00 91 ALA A CA 1
ATOM 630 C C . ALA A 1 91 ? 1.080 -16.439 13.087 1.00 91.00 91 ALA A C 1
ATOM 632 O O . ALA A 1 91 ? 2.256 -16.202 12.823 1.00 91.00 91 ALA A O 1
ATOM 633 N N . HIS A 1 92 ? 0.382 -17.427 12.548 1.00 89.69 92 HIS A N 1
ATOM 634 C CA . HIS A 1 92 ? 0.883 -18.379 11.571 1.00 89.69 92 HIS A CA 1
ATOM 635 C C . HIS A 1 92 ? 0.442 -18.030 10.143 1.00 89.69 92 HIS A C 1
ATOM 637 O O . HIS A 1 92 ? 0.935 -18.641 9.200 1.00 89.69 92 HIS A O 1
ATOM 643 N N . ASP A 1 93 ? -0.422 -17.023 9.973 1.00 88.31 93 A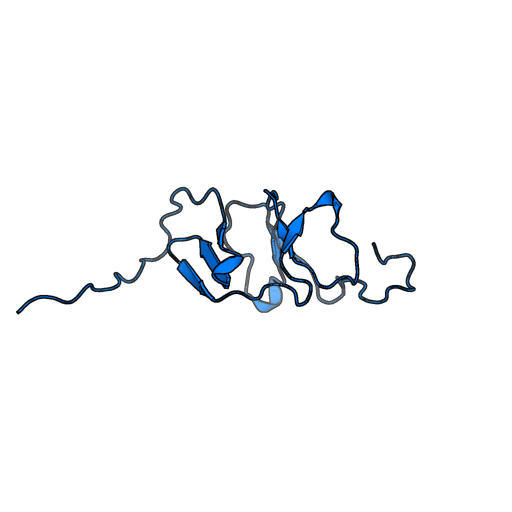SP A N 1
ATOM 644 C CA . ASP A 1 93 ? -0.746 -16.451 8.666 1.00 88.31 93 ASP A CA 1
ATOM 645 C C . ASP A 1 93 ? 0.420 -15.548 8.231 1.00 88.31 93 ASP A C 1
ATOM 647 O O . ASP A 1 93 ? 0.494 -14.367 8.584 1.00 88.31 93 ASP A O 1
ATOM 651 N N . GLY A 1 94 ? 1.387 -16.144 7.534 1.00 79.75 94 GLY A N 1
ATOM 652 C CA . GLY A 1 94 ? 2.571 -15.470 7.009 1.00 79.75 94 GLY A CA 1
ATOM 653 C C . GLY A 1 94 ? 2.435 -15.101 5.535 1.00 79.75 94 GLY A C 1
ATOM 654 O O . GLY A 1 94 ? 1.669 -15.710 4.791 1.00 79.75 94 GLY A O 1
ATOM 655 N N . TRP A 1 95 ? 3.214 -14.108 5.115 1.00 80.50 95 TRP A N 1
ATOM 656 C CA . TRP A 1 95 ? 3.513 -13.890 3.704 1.00 80.50 95 TRP A CA 1
ATOM 657 C C . TRP A 1 95 ? 4.767 -14.691 3.351 1.00 80.50 95 TRP A C 1
ATOM 659 O O . TRP A 1 95 ? 5.701 -14.752 4.155 1.00 80.50 95 TRP A O 1
ATOM 669 N N . CYS A 1 96 ? 4.785 -15.320 2.178 1.00 81.56 96 CYS A N 1
ATOM 670 C CA . CYS A 1 96 ? 6.010 -15.916 1.669 1.00 81.56 96 CYS A CA 1
ATOM 671 C C . CYS A 1 96 ? 6.884 -14.810 1.071 1.00 81.56 96 CYS A C 1
ATOM 673 O O . CYS A 1 96 ? 6.494 -14.190 0.085 1.00 81.56 96 CYS A O 1
ATOM 675 N N . ASP A 1 97 ? 8.046 -14.557 1.671 1.00 77.94 97 ASP A N 1
ATOM 676 C CA . ASP A 1 97 ? 9.033 -13.596 1.160 1.00 77.94 97 ASP A CA 1
ATOM 677 C C . ASP A 1 97 ? 10.178 -14.279 0.386 1.00 77.94 97 ASP A C 1
ATOM 679 O O . ASP A 1 97 ? 11.101 -13.598 -0.064 1.00 77.94 97 ASP A O 1
ATOM 683 N N . ASP A 1 98 ? 10.145 -15.610 0.241 1.00 80.88 98 ASP A N 1
ATOM 684 C CA . ASP A 1 98 ? 11.164 -16.371 -0.484 1.00 80.88 98 ASP A CA 1
ATOM 685 C C . ASP A 1 98 ? 10.797 -16.488 -1.972 1.00 80.88 98 ASP A C 1
ATOM 687 O O . ASP A 1 98 ? 9.884 -17.243 -2.305 1.00 80.88 98 ASP A O 1
ATOM 691 N N . PRO A 1 99 ? 11.518 -15.811 -2.885 1.00 79.94 99 PRO A N 1
ATOM 692 C CA . PRO A 1 99 ? 11.233 -15.875 -4.316 1.00 79.94 99 PRO A CA 1
ATOM 693 C C . PRO A 1 99 ? 11.458 -17.260 -4.941 1.00 79.94 99 PRO A C 1
ATOM 695 O O . PRO A 1 99 ? 11.090 -17.463 -6.097 1.00 79.94 99 PRO A O 1
ATOM 698 N N . ALA A 1 100 ? 12.096 -18.197 -4.232 1.00 84.75 100 ALA A N 1
ATOM 699 C CA . ALA A 1 100 ? 12.269 -19.575 -4.683 1.00 84.75 100 ALA A CA 1
ATOM 700 C C . ALA A 1 100 ? 11.143 -20.520 -4.222 1.00 84.75 100 ALA A C 1
ATOM 702 O O . ALA A 1 100 ? 11.084 -21.660 -4.691 1.00 84.75 100 ALA A O 1
ATOM 703 N N . ASP A 1 101 ? 10.267 -20.085 -3.314 1.00 85.62 101 ASP A N 1
ATOM 704 C CA . ASP A 1 101 ? 9.152 -20.893 -2.826 1.00 85.62 101 ASP A CA 1
ATOM 705 C C . ASP A 1 101 ? 7.998 -20.896 -3.842 1.00 85.62 101 ASP A C 1
ATOM 707 O O . ASP A 1 101 ? 7.644 -19.872 -4.421 1.00 85.62 101 ASP A O 1
ATOM 711 N N . ALA A 1 102 ? 7.368 -22.052 -4.049 1.00 81.38 102 ALA A N 1
ATOM 712 C CA . ALA A 1 102 ? 6.242 -22.193 -4.971 1.00 81.38 102 ALA A CA 1
ATOM 713 C C . ALA A 1 102 ? 4.971 -21.445 -4.520 1.00 81.38 102 ALA A C 1
ATOM 715 O O . ALA A 1 102 ? 4.062 -21.249 -5.325 1.00 81.38 102 ALA A O 1
ATOM 716 N N . ALA A 1 103 ? 4.878 -21.069 -3.243 1.00 78.69 103 ALA A N 1
ATOM 717 C CA . ALA A 1 103 ? 3.819 -20.224 -2.700 1.00 78.69 103 ALA A CA 1
ATOM 718 C C . ALA A 1 103 ? 4.129 -18.717 -2.814 1.00 78.69 103 ALA A C 1
ATOM 720 O O . ALA A 1 103 ? 3.312 -17.897 -2.387 1.00 78.69 103 ALA A O 1
ATOM 721 N N . TYR A 1 104 ? 5.292 -18.344 -3.360 1.00 72.00 104 TYR A N 1
ATOM 722 C CA . TYR A 1 104 ? 5.597 -16.976 -3.773 1.00 72.00 104 TYR A CA 1
ATOM 723 C C . TYR A 1 104 ? 4.839 -16.646 -5.067 1.00 72.00 104 TYR A C 1
ATOM 725 O O . TYR A 1 104 ? 4.673 -17.517 -5.920 1.00 72.00 104 TYR A O 1
ATOM 733 N N . ASN A 1 105 ? 4.310 -15.422 -5.165 1.00 62.69 105 ASN A N 1
ATOM 734 C CA . ASN A 1 105 ? 3.341 -15.033 -6.203 1.00 62.69 105 ASN A CA 1
ATOM 735 C C . ASN A 1 105 ? 3.866 -15.153 -7.640 1.00 62.69 105 ASN A C 1
ATOM 737 O O . ASN A 1 105 ? 5.052 -14.850 -7.879 1.00 62.69 105 ASN A O 1
#

Foldseek 3Di:
DDDDDDPPDDDPDDPPDFPDWDQPQVVQWIDTPNDTDHHDAFPLGEDDPVPDDPPSRGDHDDDDDDAEAEDQCVVVVGWDDDPHHYHYDDPPPDDDPDPPDPSHD